Protein AF-A0ABD0N9G7-F1 (afdb_monomer_lite)

Secondary structure (DSSP, 8-state):
-PPPGGGGG---HHHHHHHHHHH-SSGGGSPPHHHHHTSHHHH--SSEEEEESS---S--SEEEEEEEES-GGGSSS---TT-EEEEEEETTT--HHHHHHH-

InterPro domains:
  IPR011009 Protein kinase-like domain superfamily [SSF56112] (5-44)
  IPR024678 Serine/threonine-protein kinase OSR1/WNK, CCT domain [PF12202] (63-103)
  IPR050588 With No Lysine (K) Ser/Thr Protein Kinase [PTHR13902] (1-103)

Organism: Cirrhinus mrigala (NCBI:txid683832)

Structure (mmCIF, N/CA/C/O backbone):
data_AF-A0ABD0N9G7-F1
#
_entry.id   AF-A0ABD0N9G7-F1
#
loop_
_atom_site.group_PDB
_atom_site.id
_atom_site.type_symbol
_atom_site.label_atom_id
_atom_site.label_alt_id
_atom_site.label_comp_id
_atom_site.label_asym_id
_atom_site.label_entity_id
_atom_site.label_seq_id
_atom_site.pdbx_PDB_ins_code
_atom_site.Cartn_x
_atom_site.Cartn_y
_atom_site.Cartn_z
_atom_site.occupancy
_atom_site.B_iso_or_equiv
_atom_site.auth_seq_id
_atom_site.auth_comp_id
_atom_site.auth_asym_id
_atom_site.auth_atom_id
_atom_site.pdbx_PDB_model_num
ATOM 1 N N . GLY A 1 1 ? 16.671 -5.543 -20.750 1.00 73.31 1 GLY A N 1
ATOM 2 C CA . GLY A 1 1 ? 16.824 -6.682 -19.824 1.00 73.31 1 GLY A CA 1
ATOM 3 C C . GLY A 1 1 ? 15.489 -7.375 -19.689 1.00 73.31 1 GLY A C 1
ATOM 4 O O . GLY A 1 1 ? 14.470 -6.710 -19.837 1.00 73.31 1 GLY A O 1
ATOM 5 N N . ILE A 1 2 ? 15.488 -8.688 -19.481 1.00 86.75 2 ILE A N 1
ATOM 6 C CA . ILE A 1 2 ? 14.256 -9.457 -19.265 1.00 86.75 2 ILE A CA 1
ATOM 7 C C . ILE A 1 2 ? 13.862 -9.315 -17.793 1.00 86.75 2 ILE A C 1
ATOM 9 O O . ILE A 1 2 ? 14.731 -9.357 -16.921 1.00 8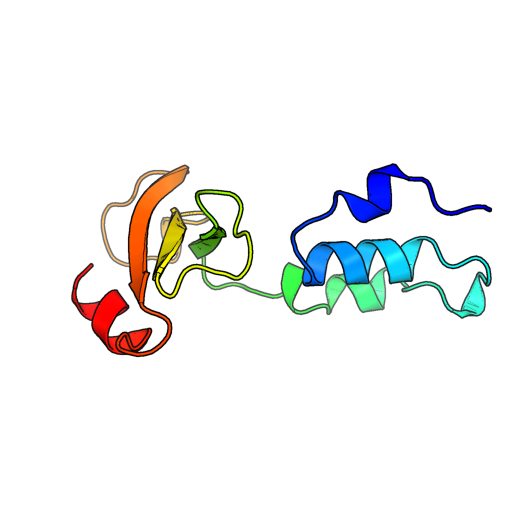6.75 2 ILE A O 1
ATOM 13 N N . LYS A 1 3 ? 12.571 -9.109 -17.531 1.00 92.12 3 LYS A N 1
ATOM 14 C CA . LYS A 1 3 ? 12.026 -9.023 -16.176 1.00 92.12 3 LYS A CA 1
ATOM 15 C C . LYS A 1 3 ? 12.187 -10.378 -15.468 1.00 92.12 3 LYS A C 1
ATOM 17 O O . LYS A 1 3 ? 11.861 -11.400 -16.073 1.00 92.12 3 LYS A O 1
ATOM 22 N N . PRO A 1 4 ? 12.715 -10.426 -14.235 1.00 94.38 4 PRO A N 1
ATOM 23 C CA . PRO A 1 4 ? 12.887 -11.688 -13.527 1.00 94.38 4 PRO A CA 1
ATOM 24 C C . PRO A 1 4 ? 11.533 -12.258 -13.085 1.00 94.38 4 PRO A C 1
ATOM 26 O O . PRO A 1 4 ? 10.655 -11.507 -12.675 1.00 94.38 4 PRO A O 1
ATOM 29 N N . ALA A 1 5 ? 11.398 -13.587 -13.069 1.00 94.81 5 ALA A N 1
ATOM 30 C CA . ALA A 1 5 ? 10.180 -14.272 -12.612 1.00 94.81 5 ALA A CA 1
ATOM 31 C C . ALA A 1 5 ? 9.826 -13.990 -11.136 1.00 94.81 5 ALA A C 1
ATOM 33 O O . ALA A 1 5 ? 8.699 -14.202 -10.704 1.00 94.81 5 ALA A O 1
ATOM 34 N N . SER A 1 6 ? 10.780 -13.503 -10.335 1.00 94.75 6 SER A N 1
ATOM 35 C CA . SER A 1 6 ? 10.519 -13.057 -8.963 1.00 94.75 6 SER A CA 1
ATOM 36 C C . SER A 1 6 ? 9.649 -11.802 -8.892 1.00 94.75 6 SER A C 1
ATOM 38 O O . SER A 1 6 ? 9.049 -11.566 -7.852 1.00 94.75 6 SER A O 1
ATOM 40 N N . PHE A 1 7 ? 9.559 -11.012 -9.967 1.00 95.38 7 PHE A N 1
ATOM 41 C CA . PHE A 1 7 ? 8.681 -9.843 -10.018 1.00 95.38 7 PHE A CA 1
ATOM 42 C C . PHE A 1 7 ? 7.207 -10.224 -9.851 1.00 95.38 7 PHE A C 1
ATOM 44 O O . PHE A 1 7 ? 6.447 -9.512 -9.200 1.00 95.38 7 PHE A O 1
ATOM 51 N N . ASP A 1 8 ? 6.801 -11.373 -10.392 1.00 93.50 8 ASP A N 1
ATOM 52 C CA . ASP A 1 8 ? 5.409 -11.814 -10.309 1.00 93.50 8 ASP A CA 1
ATOM 53 C C . ASP A 1 8 ? 4.995 -12.167 -8.876 1.00 93.50 8 ASP A C 1
ATOM 55 O O . ASP A 1 8 ? 3.810 -12.122 -8.569 1.00 93.50 8 ASP A O 1
ATOM 59 N N . LYS A 1 9 ? 5.972 -12.421 -7.994 1.00 93.19 9 LYS A N 1
ATOM 60 C CA . LYS A 1 9 ? 5.782 -12.720 -6.567 1.00 93.19 9 LYS A CA 1
ATOM 61 C C . LYS A 1 9 ? 5.663 -11.476 -5.680 1.00 93.19 9 LYS A C 1
ATOM 63 O O . LYS A 1 9 ? 5.594 -11.610 -4.463 1.00 93.19 9 LYS A O 1
ATOM 68 N N . VAL A 1 10 ? 5.722 -10.275 -6.254 1.00 92.62 10 VAL A N 1
ATOM 69 C CA . VAL A 1 10 ? 5.438 -9.042 -5.512 1.00 92.62 10 VAL A CA 1
ATOM 70 C C . VAL A 1 10 ? 3.921 -8.925 -5.388 1.00 92.62 10 VAL A C 1
ATOM 72 O O . VAL A 1 10 ? 3.236 -8.790 -6.409 1.00 92.62 10 VAL A O 1
ATOM 75 N N . ASN A 1 11 ? 3.433 -9.036 -4.151 1.00 88.06 11 ASN A N 1
ATOM 76 C CA . ASN A 1 11 ? 2.005 -9.040 -3.822 1.00 88.06 11 ASN A CA 1
ATOM 77 C C . ASN A 1 11 ? 1.439 -7.624 -3.722 1.00 88.06 11 ASN A C 1
ATOM 79 O O . ASN A 1 11 ? 0.362 -7.367 -4.245 1.00 88.06 11 ASN A O 1
ATOM 83 N N . ASP A 1 12 ? 2.185 -6.713 -3.094 1.00 89.06 12 ASP A N 1
ATOM 84 C CA . ASP A 1 12 ? 1.785 -5.318 -2.947 1.00 89.06 12 ASP A CA 1
ATOM 85 C C . ASP A 1 12 ? 1.755 -4.622 -4.326 1.00 89.06 12 ASP A C 1
ATOM 87 O O . ASP A 1 12 ? 2.802 -4.537 -4.990 1.00 89.06 12 ASP A O 1
ATOM 91 N N . PRO A 1 13 ? 0.580 -4.156 -4.794 1.00 91.44 13 PRO A N 1
ATOM 92 C CA . PRO A 1 13 ? 0.445 -3.531 -6.105 1.00 91.44 13 PRO A CA 1
ATOM 93 C C . PRO A 1 13 ? 1.264 -2.245 -6.254 1.00 91.44 13 PRO A C 1
ATOM 95 O O . PRO A 1 13 ? 1.827 -2.015 -7.325 1.00 91.44 13 PRO A O 1
ATOM 98 N N . GLU A 1 14 ? 1.368 -1.439 -5.196 1.00 91.44 14 GLU A N 1
ATOM 99 C CA . GLU A 1 14 ? 2.082 -0.162 -5.208 1.00 91.44 14 GLU A CA 1
ATOM 100 C C . GLU A 1 14 ? 3.597 -0.399 -5.295 1.00 91.44 14 GLU A C 1
ATOM 102 O O . GLU A 1 14 ? 4.285 0.158 -6.156 1.00 91.44 14 GLU A O 1
ATOM 107 N N . VAL A 1 15 ? 4.124 -1.334 -4.497 1.00 93.25 15 VAL A N 1
ATOM 108 C CA . VAL A 1 15 ? 5.534 -1.752 -4.582 1.00 93.25 15 VAL A CA 1
ATOM 109 C C . VAL A 1 15 ? 5.841 -2.348 -5.958 1.00 93.25 15 VAL A C 1
ATOM 111 O O . VAL A 1 15 ? 6.899 -2.080 -6.540 1.00 93.25 15 VAL A O 1
ATOM 114 N N . LYS A 1 16 ? 4.923 -3.147 -6.514 1.00 95.50 16 LYS A N 1
ATOM 115 C CA . LYS A 1 16 ? 5.073 -3.748 -7.846 1.00 95.50 16 LYS A CA 1
ATOM 116 C C . LYS A 1 16 ? 5.133 -2.686 -8.942 1.00 95.50 16 LYS A C 1
ATOM 118 O O . LYS A 1 16 ? 5.971 -2.799 -9.842 1.00 95.50 16 LYS A O 1
ATOM 123 N N . GLU A 1 17 ? 4.307 -1.647 -8.852 1.00 95.25 17 GLU A N 1
ATOM 124 C CA . GLU A 1 17 ? 4.328 -0.499 -9.761 1.00 95.25 17 GLU A CA 1
ATOM 125 C C . GLU A 1 17 ? 5.653 0.270 -9.678 1.00 95.25 17 GLU A C 1
ATOM 127 O O . GLU A 1 17 ? 6.278 0.538 -10.711 1.00 95.25 17 GLU A O 1
ATOM 132 N N . ILE A 1 18 ? 6.133 0.560 -8.466 1.00 96.25 18 ILE A N 1
ATOM 133 C CA . ILE A 1 18 ? 7.408 1.256 -8.250 1.00 96.25 18 ILE A CA 1
ATOM 134 C C . ILE A 1 18 ? 8.569 0.463 -8.864 1.00 96.25 18 ILE A C 1
ATOM 136 O O . ILE A 1 18 ? 9.388 1.023 -9.606 1.00 96.25 18 ILE A O 1
ATOM 140 N N . ILE A 1 19 ? 8.637 -0.848 -8.600 1.00 96.19 19 ILE A N 1
ATOM 141 C CA . ILE A 1 19 ? 9.665 -1.725 -9.177 1.00 96.19 19 ILE A CA 1
ATOM 142 C C . ILE A 1 19 ? 9.572 -1.697 -10.704 1.00 96.19 19 ILE A C 1
ATOM 144 O O . ILE A 1 19 ? 10.598 -1.508 -11.361 1.00 96.19 19 ILE A O 1
ATOM 148 N N . GLU A 1 20 ? 8.368 -1.829 -11.271 1.00 95.25 20 GLU A N 1
ATOM 149 C CA . GLU A 1 20 ? 8.150 -1.794 -12.720 1.00 95.25 20 GLU A CA 1
ATOM 150 C C . GLU A 1 20 ? 8.659 -0.497 -13.343 1.00 95.25 20 GLU A C 1
ATOM 152 O O . GLU A 1 20 ? 9.402 -0.524 -14.329 1.00 95.25 20 GLU A O 1
ATOM 157 N N . GLY A 1 21 ? 8.299 0.637 -12.742 1.00 95.06 21 GLY A N 1
ATOM 158 C CA . GLY A 1 21 ? 8.742 1.959 -13.161 1.00 95.06 21 GLY A CA 1
ATOM 159 C C . GLY A 1 21 ? 10.262 2.111 -13.116 1.00 95.06 21 GLY A C 1
ATOM 160 O O . GLY A 1 21 ? 10.840 2.743 -13.999 1.00 95.06 21 GLY A O 1
ATOM 161 N N . CYS A 1 22 ? 10.943 1.488 -12.154 1.00 95.56 22 CYS A N 1
ATOM 162 C CA . CYS A 1 22 ? 12.402 1.542 -12.041 1.00 95.56 22 CYS A CA 1
ATOM 163 C C . CYS A 1 22 ? 13.129 0.652 -13.063 1.00 95.56 22 CYS A C 1
ATOM 165 O O . CYS A 1 22 ? 14.195 1.026 -13.565 1.00 95.56 22 CYS A O 1
ATOM 167 N N . ILE A 1 23 ? 12.582 -0.527 -13.382 1.00 94.50 23 ILE A N 1
ATOM 168 C CA . ILE A 1 23 ? 13.271 -1.543 -14.200 1.00 94.50 23 ILE A CA 1
ATOM 169 C C . ILE A 1 23 ? 12.943 -1.483 -15.699 1.00 94.50 23 ILE A C 1
ATOM 171 O O . ILE A 1 23 ? 13.414 -2.343 -16.454 1.00 94.50 23 ILE A O 1
ATOM 175 N N . ARG A 1 24 ? 12.177 -0.481 -16.162 1.00 94.38 24 ARG A N 1
ATOM 176 C CA . ARG A 1 24 ? 11.803 -0.340 -17.582 1.00 94.38 24 ARG A CA 1
ATOM 177 C C . ARG A 1 24 ? 13.011 -0.431 -18.515 1.00 94.38 24 ARG A C 1
ATOM 179 O O . ARG A 1 24 ? 14.099 0.096 -18.248 1.00 94.38 24 ARG A O 1
ATOM 186 N N . GLN A 1 25 ? 12.825 -1.108 -19.650 1.00 92.31 25 GLN A N 1
ATOM 187 C CA . GLN A 1 25 ? 13.905 -1.307 -20.621 1.00 92.31 25 GLN A CA 1
ATOM 188 C C . GLN A 1 25 ? 14.389 0.023 -21.200 1.00 92.31 25 GLN A C 1
ATOM 190 O O . GLN A 1 25 ? 15.599 0.260 -21.248 1.00 92.31 25 GLN A O 1
ATOM 195 N N . ASN A 1 26 ? 13.453 0.896 -21.579 1.00 93.25 26 ASN A N 1
ATOM 196 C CA . ASN A 1 26 ? 13.755 2.240 -22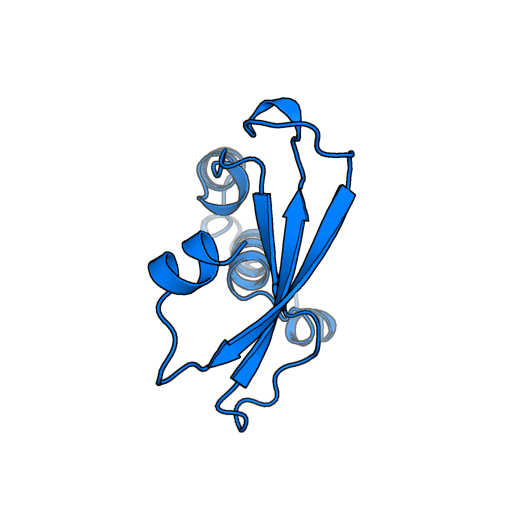.035 1.00 93.25 26 ASN A CA 1
ATOM 197 C C . ASN A 1 26 ? 14.149 3.125 -20.846 1.00 93.25 26 ASN A C 1
ATOM 199 O O . ASN A 1 26 ? 13.361 3.350 -19.931 1.00 93.25 26 ASN A O 1
ATOM 203 N N . ARG A 1 27 ? 15.375 3.658 -20.868 1.00 92.50 27 ARG A N 1
ATOM 204 C CA . ARG A 1 27 ? 15.897 4.527 -19.804 1.00 92.50 27 ARG A CA 1
ATOM 205 C C . ARG A 1 27 ? 15.066 5.799 -19.623 1.00 92.50 27 ARG A C 1
ATOM 207 O O . ARG A 1 27 ? 14.978 6.278 -18.501 1.00 92.50 27 ARG A O 1
ATOM 214 N N . LEU A 1 28 ? 14.499 6.339 -20.702 1.00 94.69 28 LEU A N 1
ATOM 215 C CA . LEU A 1 28 ? 13.717 7.580 -20.664 1.00 94.69 28 LEU A CA 1
ATOM 216 C C . LEU A 1 28 ? 12.350 7.402 -19.996 1.00 94.69 28 LEU A C 1
ATOM 218 O O . LEU A 1 28 ? 11.752 8.381 -19.575 1.00 94.69 28 LEU A O 1
ATOM 222 N N . GLU A 1 29 ? 11.870 6.165 -19.893 1.00 94.25 29 GLU A N 1
ATOM 223 C CA . GLU A 1 29 ? 10.591 5.841 -19.258 1.00 94.25 29 GLU A CA 1
ATOM 224 C C . GLU A 1 29 ? 10.746 5.467 -17.783 1.00 94.25 29 GLU A C 1
ATOM 226 O O . GLU A 1 29 ? 9.736 5.248 -17.113 1.00 94.25 29 GLU A O 1
ATOM 231 N N . ARG A 1 30 ? 11.984 5.342 -17.282 1.00 96.00 30 ARG A N 1
ATOM 232 C CA . ARG A 1 30 ? 12.233 4.972 -15.887 1.00 96.00 30 ARG A CA 1
ATOM 233 C C . ARG A 1 30 ? 11.857 6.111 -14.954 1.00 96.00 30 ARG A C 1
ATOM 235 O O . ARG A 1 30 ? 12.153 7.267 -15.253 1.00 96.00 30 ARG A O 1
ATOM 242 N N . LEU A 1 31 ? 11.293 5.761 -13.802 1.00 95.75 31 LEU A N 1
ATOM 243 C CA . LEU A 1 31 ? 11.043 6.721 -12.730 1.00 95.75 31 LEU A CA 1
ATOM 244 C C . LEU A 1 31 ? 12.349 7.404 -12.318 1.00 95.75 31 LEU A C 1
ATOM 246 O O . LEU A 1 31 ? 13.378 6.749 -12.113 1.00 95.75 31 LEU A O 1
ATOM 250 N N . SER A 1 32 ? 12.314 8.732 -12.211 1.00 96.56 32 SER A N 1
ATOM 251 C CA . SER A 1 32 ? 13.433 9.468 -11.639 1.00 96.56 32 SER A CA 1
ATOM 252 C C . SER A 1 32 ? 13.406 9.364 -10.114 1.00 96.56 32 SER A C 1
ATOM 254 O O . SER A 1 32 ? 12.363 9.137 -9.506 1.00 96.56 32 SER A O 1
ATOM 256 N N . VAL A 1 33 ? 14.552 9.600 -9.469 1.00 95.19 33 VAL A N 1
ATOM 257 C CA . VAL A 1 33 ? 14.621 9.669 -7.997 1.00 95.19 33 VAL A CA 1
ATOM 258 C C . VAL A 1 33 ? 13.667 10.732 -7.450 1.00 95.19 33 VAL A C 1
ATOM 260 O O . VAL A 1 33 ? 13.068 10.539 -6.400 1.00 95.19 33 VAL A O 1
ATOM 263 N N . LYS A 1 34 ? 13.493 11.842 -8.175 1.00 94.81 34 LYS A N 1
ATOM 264 C CA . LYS A 1 34 ? 12.551 12.888 -7.784 1.00 94.81 34 LYS A CA 1
ATOM 265 C C . LYS A 1 34 ? 11.113 12.374 -7.817 1.00 94.81 34 LYS A C 1
ATOM 267 O O . LYS A 1 34 ? 10.370 12.666 -6.891 1.00 94.81 34 LYS A O 1
ATOM 272 N N . ASP A 1 35 ? 10.728 11.630 -8.849 1.00 93.94 35 ASP A N 1
ATOM 273 C CA . ASP A 1 35 ? 9.366 11.092 -8.954 1.00 93.94 35 ASP A CA 1
ATOM 274 C C . ASP A 1 35 ? 9.105 10.062 -7.851 1.00 93.94 35 ASP A C 1
ATOM 276 O O . ASP A 1 35 ? 8.062 10.114 -7.212 1.00 93.94 35 ASP A O 1
ATOM 280 N N . LEU A 1 36 ? 10.094 9.208 -7.550 1.00 94.25 36 LEU A N 1
ATOM 281 C CA . LEU A 1 36 ? 10.023 8.255 -6.438 1.00 94.25 36 LEU A CA 1
ATOM 282 C C . LEU A 1 36 ? 9.814 8.957 -5.095 1.00 94.25 36 LEU A C 1
ATOM 284 O O . LEU A 1 36 ? 8.906 8.601 -4.362 1.00 94.25 36 LEU A O 1
ATOM 288 N N . LEU A 1 37 ? 10.597 9.992 -4.783 1.00 91.44 37 LEU A N 1
ATOM 289 C CA . LEU A 1 37 ? 10.464 10.718 -3.513 1.00 91.44 37 LEU A CA 1
ATOM 290 C C . LEU A 1 37 ? 9.126 11.460 -3.355 1.00 91.44 37 LEU A C 1
ATOM 292 O O . LEU A 1 37 ? 8.787 11.841 -2.242 1.00 91.44 37 LEU A O 1
ATOM 296 N N . ASN A 1 38 ? 8.393 11.696 -4.447 1.00 91.25 38 ASN A N 1
ATOM 297 C CA . ASN A 1 38 ? 7.061 12.306 -4.413 1.00 91.25 38 ASN A CA 1
ATOM 298 C C . ASN A 1 38 ? 5.927 11.271 -4.536 1.00 91.25 38 ASN A C 1
ATOM 300 O O . ASN A 1 38 ? 4.764 11.661 -4.611 1.00 91.25 38 ASN A O 1
ATOM 304 N N . HIS A 1 39 ? 6.244 9.976 -4.602 1.00 92.00 39 HIS A N 1
ATOM 305 C CA . HIS A 1 39 ? 5.245 8.912 -4.659 1.00 92.00 39 HIS A CA 1
ATOM 306 C C . HIS A 1 39 ? 4.523 8.782 -3.314 1.00 92.00 39 HIS A C 1
ATOM 308 O O . HIS A 1 39 ? 5.164 8.906 -2.270 1.00 92.00 39 HIS A O 1
ATOM 314 N N . ALA A 1 40 ? 3.219 8.484 -3.336 1.00 87.69 40 ALA A N 1
ATOM 315 C CA . ALA A 1 40 ? 2.395 8.355 -2.130 1.00 87.69 40 ALA A CA 1
ATOM 316 C C . ALA A 1 40 ? 2.997 7.359 -1.124 1.00 87.69 40 ALA A C 1
ATOM 318 O O . ALA A 1 40 ? 3.234 7.752 0.012 1.00 87.69 40 ALA A O 1
ATOM 319 N N . PHE A 1 41 ? 3.399 6.169 -1.590 1.00 88.69 41 PHE A N 1
ATOM 320 C CA . PHE A 1 41 ? 4.192 5.188 -0.835 1.00 88.69 41 PHE A CA 1
ATOM 321 C C . PHE A 1 41 ? 5.285 5.766 0.083 1.00 88.69 41 PHE A C 1
ATOM 323 O O . PHE A 1 41 ? 5.471 5.299 1.200 1.00 88.69 41 PHE A O 1
ATOM 330 N N . PHE A 1 42 ? 6.054 6.757 -0.387 1.00 86.88 42 PHE A N 1
ATOM 331 C CA . PHE A 1 42 ? 7.163 7.341 0.382 1.00 86.88 42 PHE A CA 1
ATOM 332 C C . PHE A 1 42 ? 6.793 8.657 1.076 1.00 86.88 42 PHE A C 1
ATOM 334 O O . PHE A 1 42 ? 7.565 9.146 1.900 1.00 86.88 42 PHE A O 1
ATOM 341 N N . ALA A 1 43 ? 5.666 9.260 0.700 1.00 82.62 43 ALA A N 1
ATOM 342 C CA . ALA A 1 43 ? 5.188 10.530 1.232 1.00 82.62 43 ALA A CA 1
ATOM 343 C C . ALA A 1 43 ? 4.161 10.353 2.360 1.00 82.62 43 ALA A C 1
ATOM 345 O O . ALA A 1 43 ? 3.832 11.334 3.029 1.00 82.62 43 ALA A O 1
ATOM 346 N N . GLU A 1 44 ? 3.633 9.142 2.554 1.00 81.44 44 GLU A N 1
ATOM 347 C CA . GLU A 1 44 ? 2.665 8.854 3.606 1.00 81.44 44 GLU A CA 1
ATOM 348 C C . GLU A 1 44 ? 3.297 9.022 4.998 1.00 81.44 44 GLU A C 1
ATOM 350 O O . GLU A 1 44 ? 4.299 8.400 5.335 1.00 81.44 44 GLU A O 1
ATOM 355 N N . ASP A 1 45 ? 2.710 9.913 5.802 1.00 83.44 45 ASP A N 1
ATOM 356 C CA . ASP A 1 45 ? 3.260 10.371 7.087 1.00 83.44 45 ASP A CA 1
ATOM 357 C C . ASP A 1 45 ? 2.337 10.014 8.269 1.00 83.44 45 ASP A C 1
ATOM 359 O O . ASP A 1 45 ? 2.361 10.667 9.311 1.00 83.44 45 ASP A O 1
ATOM 363 N N . THR A 1 46 ? 1.496 8.989 8.120 1.00 88.75 46 THR A N 1
ATOM 364 C CA . THR A 1 46 ? 0.442 8.602 9.082 1.00 88.75 46 THR A CA 1
ATOM 365 C C . THR A 1 46 ? 0.995 8.001 10.379 1.00 88.75 46 THR A C 1
ATOM 367 O O . THR A 1 46 ? 0.357 8.101 11.427 1.00 88.75 46 THR A O 1
ATOM 370 N N . GLY A 1 47 ? 2.192 7.403 10.336 1.00 89.31 47 GLY A N 1
ATOM 371 C CA . GLY A 1 47 ? 2.825 6.712 11.467 1.00 89.31 47 GLY A CA 1
ATOM 372 C C . GLY A 1 47 ? 2.261 5.315 11.756 1.00 89.31 47 GLY A C 1
ATOM 373 O O . GLY A 1 47 ? 2.695 4.672 12.717 1.00 89.31 47 GLY A O 1
ATOM 374 N N . VAL A 1 48 ? 1.320 4.850 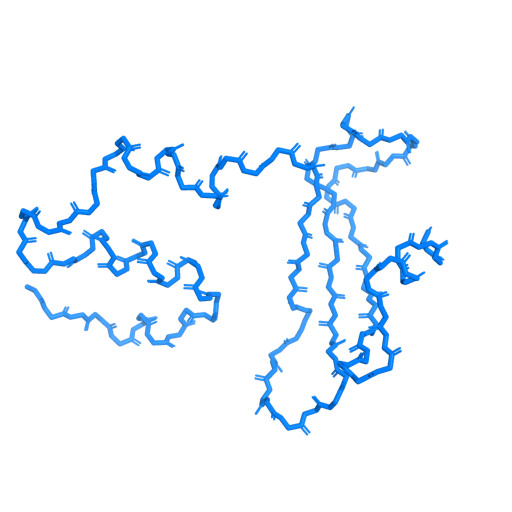10.930 1.00 91.25 48 VAL A N 1
ATOM 375 C CA . VAL A 1 48 ? 0.752 3.500 10.945 1.00 91.25 48 VAL A CA 1
ATOM 376 C C . VAL A 1 48 ? 0.680 2.949 9.531 1.00 91.25 48 VAL A C 1
ATOM 378 O O . VAL A 1 48 ? 0.450 3.698 8.589 1.00 91.25 48 VAL A O 1
ATOM 381 N N . ARG A 1 49 ? 0.811 1.633 9.395 1.00 90.94 49 ARG A N 1
ATOM 382 C CA . ARG A 1 49 ? 0.714 0.937 8.110 1.00 90.94 49 ARG A CA 1
ATOM 383 C C . ARG A 1 49 ? -0.206 -0.264 8.235 1.00 90.94 49 ARG A C 1
ATOM 385 O O . ARG A 1 49 ? -0.055 -1.036 9.177 1.00 90.94 49 ARG A O 1
ATOM 392 N N . VAL A 1 50 ? -1.128 -0.445 7.295 1.00 92.69 50 VAL A N 1
ATOM 393 C CA . VAL A 1 50 ? -2.008 -1.623 7.243 1.00 92.69 50 VAL A CA 1
ATOM 394 C C . VAL A 1 50 ? -1.560 -2.536 6.109 1.00 92.69 50 VAL A C 1
ATOM 396 O O . VAL A 1 50 ? -1.325 -2.080 4.996 1.00 92.69 50 VAL A O 1
ATOM 399 N N . GLU A 1 51 ? -1.437 -3.829 6.392 1.00 92.56 51 GLU A N 1
ATOM 400 C CA . GLU A 1 51 ? -1.045 -4.860 5.429 1.00 92.56 51 GLU A CA 1
ATOM 401 C C . GLU A 1 51 ? -1.954 -6.086 5.556 1.00 92.56 51 GLU A C 1
ATOM 403 O O . GLU A 1 51 ? -2.616 -6.283 6.574 1.00 92.56 51 GLU A O 1
ATOM 408 N N . LEU A 1 52 ? -1.940 -6.962 4.551 1.00 93.31 52 LEU A N 1
ATOM 409 C CA . LEU A 1 52 ? -2.527 -8.295 4.672 1.00 93.31 52 LEU A CA 1
ATOM 410 C C . LEU A 1 52 ? -1.703 -9.146 5.655 1.00 93.31 52 LEU A C 1
ATOM 412 O O . LEU A 1 52 ? -0.485 -9.273 5.518 1.00 93.31 52 LEU A O 1
ATOM 416 N N . ALA A 1 53 ? -2.368 -9.752 6.637 1.00 94.12 53 ALA A N 1
ATOM 417 C CA . ALA A 1 53 ? -1.749 -10.671 7.592 1.00 94.12 53 ALA A CA 1
ATOM 418 C C . ALA A 1 53 ? -1.514 -12.071 6.989 1.00 94.12 53 ALA A C 1
AT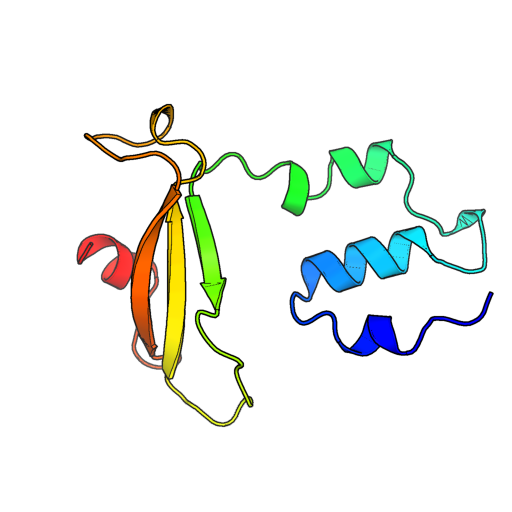OM 420 O O . ALA A 1 53 ? -0.621 -12.796 7.432 1.00 94.12 53 ALA A O 1
ATOM 421 N N . GLU A 1 54 ? -2.289 -12.438 5.965 1.00 91.25 54 GLU A N 1
ATOM 422 C CA . GLU A 1 54 ? -2.169 -13.688 5.213 1.00 91.25 54 GLU A CA 1
ATOM 423 C C . GLU A 1 54 ? -2.356 -13.461 3.705 1.00 91.25 54 GLU A C 1
ATOM 425 O O . GLU A 1 54 ? -2.819 -12.409 3.274 1.00 91.25 54 GLU A O 1
ATOM 430 N N . GLU A 1 55 ? -1.989 -14.447 2.884 1.00 87.88 55 GLU A N 1
ATOM 431 C CA . GLU A 1 55 ? -2.203 -14.372 1.436 1.00 87.88 55 GLU A CA 1
ATOM 432 C C . GLU A 1 55 ? -3.704 -14.411 1.108 1.00 87.88 55 GLU A C 1
ATOM 434 O O . GLU A 1 55 ? -4.407 -15.357 1.479 1.00 87.88 55 GLU A O 1
ATOM 439 N N . ASP A 1 56 ? -4.187 -13.395 0.391 1.00 87.25 56 ASP A N 1
ATOM 440 C CA . ASP A 1 56 ? -5.542 -13.396 -0.148 1.00 87.25 56 ASP A CA 1
ATOM 441 C C . ASP A 1 56 ? -5.591 -14.131 -1.495 1.00 87.25 56 ASP A C 1
ATOM 443 O O . ASP A 1 56 ? -4.790 -13.900 -2.401 1.00 87.25 56 ASP A O 1
ATOM 447 N N . THR A 1 57 ? -6.568 -15.027 -1.619 1.00 85.56 57 THR A N 1
ATOM 448 C CA . THR A 1 57 ? -6.815 -15.824 -2.831 1.00 85.56 57 THR A CA 1
ATOM 449 C C . THR A 1 57 ? -7.955 -15.255 -3.681 1.00 85.56 57 THR A C 1
ATOM 451 O O . THR A 1 57 ? -8.283 -15.833 -4.718 1.00 85.56 57 THR A O 1
ATOM 454 N N . GLY A 1 58 ? -8.561 -14.135 -3.261 1.00 82.75 58 GLY A N 1
ATOM 455 C CA . GLY A 1 58 ? -9.621 -13.419 -3.976 1.00 82.75 58 GLY A CA 1
ATOM 456 C C . GLY A 1 58 ? -10.997 -14.088 -3.920 1.00 82.75 58 GLY A C 1
ATOM 457 O O . GLY A 1 58 ? -11.900 -13.690 -4.650 1.00 82.75 58 GLY A O 1
ATOM 458 N N . GLY A 1 59 ? -11.151 -15.135 -3.103 1.00 84.12 59 GLY A N 1
ATOM 459 C CA . GLY A 1 59 ? -12.409 -15.868 -2.915 1.00 84.12 59 GLY A CA 1
ATOM 460 C C . GLY A 1 59 ? -12.994 -15.761 -1.507 1.00 84.12 59 GLY A C 1
ATOM 461 O O . GLY A 1 59 ? -13.925 -16.500 -1.195 1.00 84.12 59 GLY A O 1
ATOM 462 N N . LYS A 1 60 ? -12.410 -14.922 -0.644 1.00 86.31 60 LYS A N 1
ATOM 463 C CA . LYS A 1 60 ? -12.883 -14.678 0.720 1.00 86.31 60 LYS A CA 1
ATOM 464 C C . LYS A 1 60 ? -13.511 -13.291 0.788 1.00 86.31 60 LYS A C 1
ATOM 466 O O . LYS A 1 60 ? -12.894 -12.328 0.346 1.00 86.31 60 LYS A O 1
ATOM 471 N N . ASP A 1 61 ? -14.673 -13.203 1.422 1.00 92.38 61 ASP A N 1
ATOM 472 C CA . ASP A 1 61 ? -15.339 -11.921 1.686 1.00 92.38 61 ASP A CA 1
ATOM 473 C C . ASP A 1 61 ? -14.730 -11.202 2.903 1.00 92.38 61 ASP A C 1
ATOM 475 O O . ASP A 1 61 ? -14.965 -10.018 3.110 1.00 92.38 61 ASP A O 1
ATOM 479 N N . CYS A 1 62 ? -13.892 -11.893 3.687 1.00 94.25 62 CYS A N 1
ATOM 480 C CA . CYS A 1 62 ? -13.174 -11.320 4.823 1.00 94.25 62 CYS A CA 1
ATOM 481 C C . CYS A 1 62 ? -11.657 -11.396 4.613 1.00 94.25 62 CYS A C 1
ATOM 483 O O . CYS A 1 62 ? -11.108 -12.470 4.343 1.00 94.25 62 CYS A O 1
ATOM 485 N N . LEU A 1 63 ? -10.975 -10.272 4.822 1.00 95.06 63 LEU A N 1
ATOM 486 C CA . LEU A 1 63 ? -9.520 -10.164 4.827 1.00 95.06 63 LEU A CA 1
ATOM 487 C C . LEU A 1 63 ? -8.983 -10.253 6.256 1.00 95.06 63 LEU A C 1
ATOM 489 O O . LEU A 1 63 ? -9.539 -9.646 7.167 1.00 95.06 63 LEU A O 1
ATOM 493 N N . ALA A 1 64 ? -7.868 -10.957 6.455 1.00 95.19 64 ALA A N 1
ATOM 494 C CA . ALA A 1 64 ? -7.080 -10.804 7.675 1.00 95.19 64 ALA A CA 1
ATOM 495 C C . ALA A 1 64 ? -6.075 -9.668 7.460 1.00 95.19 64 ALA A C 1
ATOM 497 O O . ALA A 1 64 ? -5.177 -9.775 6.621 1.00 95.19 64 ALA A O 1
ATOM 498 N N . LEU A 1 65 ? -6.234 -8.580 8.206 1.00 96.00 65 LEU A N 1
ATOM 499 C CA . LEU A 1 65 ? -5.388 -7.396 8.145 1.00 96.00 65 LEU A CA 1
ATOM 500 C C . LEU A 1 65 ? -4.511 -7.300 9.390 1.00 96.00 65 LEU A C 1
ATOM 502 O O . LEU A 1 65 ? -4.869 -7.768 10.471 1.00 96.00 65 LEU A O 1
ATOM 506 N N . ARG A 1 66 ? -3.349 -6.670 9.235 1.00 96.12 66 ARG A N 1
ATOM 507 C CA . ARG A 1 66 ? -2.442 -6.308 10.319 1.00 96.12 66 ARG A CA 1
ATOM 508 C C . ARG A 1 66 ? -2.118 -4.825 10.223 1.00 96.12 66 ARG A C 1
ATOM 510 O O . ARG A 1 66 ? -1.596 -4.381 9.204 1.00 96.12 66 ARG A O 1
ATOM 517 N N . ILE A 1 67 ? -2.376 -4.078 11.291 1.00 94.44 67 ILE A N 1
ATOM 518 C CA . ILE A 1 67 ? -1.903 -2.699 11.438 1.00 94.44 67 ILE A CA 1
ATOM 519 C C . ILE A 1 67 ? -0.603 -2.687 12.240 1.00 94.44 67 ILE A C 1
ATOM 521 O O . ILE A 1 67 ? -0.525 -3.301 13.301 1.00 94.44 67 ILE A O 1
ATOM 525 N N . TRP A 1 68 ? 0.412 -2.000 11.728 1.00 92.44 68 TRP A N 1
ATOM 526 C CA . TRP A 1 68 ? 1.703 -1.769 12.366 1.00 92.44 68 TRP A CA 1
ATOM 527 C C . TRP A 1 68 ? 1.803 -0.326 12.839 1.00 92.44 68 TRP A C 1
ATOM 529 O O . TRP A 1 68 ? 1.496 0.599 12.089 1.00 92.44 68 TRP A O 1
ATOM 539 N N . VAL A 1 69 ? 2.306 -0.130 14.054 1.00 92.06 69 VAL A N 1
ATOM 540 C CA . VAL A 1 69 ? 2.753 1.176 14.538 1.00 92.06 69 VAL A CA 1
ATOM 541 C C . VAL A 1 69 ? 4.209 1.375 14.127 1.00 92.06 69 VAL A C 1
ATOM 543 O O . VAL A 1 69 ? 5.120 0.795 14.725 1.00 92.06 69 VAL A O 1
ATOM 546 N N . GLU A 1 70 ? 4.427 2.210 13.113 1.00 89.50 70 GLU A N 1
ATOM 547 C CA . GLU A 1 70 ? 5.764 2.543 12.609 1.00 89.50 70 GLU A CA 1
ATOM 548 C C . GLU A 1 70 ? 6.388 3.710 13.380 1.00 89.50 70 GLU A C 1
ATOM 550 O O . GLU A 1 70 ? 7.582 3.700 13.680 1.00 89.50 70 GLU A O 1
ATOM 555 N N . GLU A 1 71 ? 5.578 4.702 13.763 1.00 89.44 71 GLU A N 1
ATOM 556 C CA . GLU A 1 71 ? 6.045 5.882 14.492 1.00 89.44 71 GLU A CA 1
ATOM 557 C C . GLU A 1 71 ? 5.144 6.195 15.697 1.00 89.44 71 GLU A C 1
ATOM 559 O O . GLU A 1 71 ? 4.285 7.082 15.628 1.00 89.44 71 GLU A O 1
ATOM 564 N N . PRO A 1 72 ? 5.382 5.558 16.863 1.00 89.00 72 PRO A N 1
ATOM 565 C CA . PRO A 1 72 ? 4.569 5.748 18.071 1.00 89.00 72 PRO A CA 1
ATOM 566 C C . PRO A 1 72 ? 4.407 7.211 18.498 1.00 89.00 72 PRO A C 1
ATOM 568 O O . PRO A 1 72 ? 3.414 7.581 19.116 1.00 89.00 72 PRO A O 1
ATOM 571 N N . LYS A 1 73 ? 5.388 8.062 18.170 1.00 89.81 73 LYS A N 1
ATOM 572 C CA . LYS A 1 73 ? 5.396 9.492 18.514 1.00 89.81 73 LYS A CA 1
ATOM 573 C C . LYS A 1 73 ? 4.340 10.308 17.767 1.00 89.81 73 LYS A C 1
ATOM 575 O O . LYS A 1 73 ? 3.994 11.388 18.242 1.00 89.81 73 LYS A O 1
ATOM 580 N N . LYS A 1 74 ? 3.861 9.829 16.615 1.00 88.56 74 LYS A N 1
ATOM 581 C CA . LYS A 1 74 ? 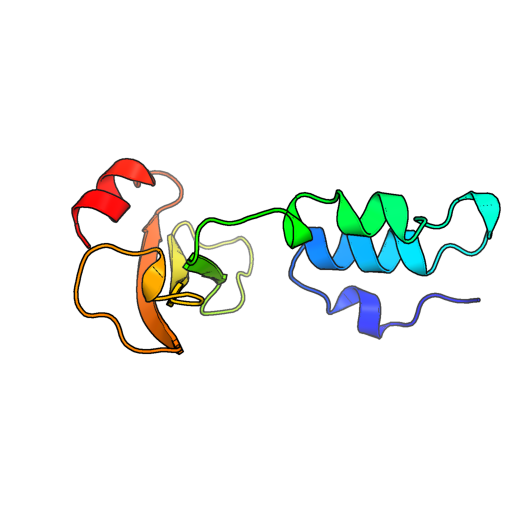2.784 10.471 15.847 1.00 88.56 74 LYS A CA 1
ATOM 582 C C . LYS A 1 74 ? 1.398 10.110 16.380 1.00 88.56 74 LYS A C 1
ATOM 584 O O . LYS A 1 74 ? 0.433 10.819 16.105 1.00 88.56 74 LYS A O 1
ATOM 589 N N . LEU A 1 75 ? 1.307 9.051 17.184 1.00 88.12 75 LEU A N 1
ATOM 590 C CA . LEU A 1 75 ? 0.062 8.557 17.754 1.00 88.12 75 LEU A CA 1
ATOM 591 C C . LEU A 1 75 ? -0.180 9.120 19.154 1.00 88.12 75 LEU A C 1
ATOM 593 O O . LEU A 1 75 ? 0.739 9.382 19.934 1.00 88.12 75 LEU A O 1
ATOM 597 N N . LYS A 1 76 ? -1.456 9.298 19.498 1.00 86.00 76 LYS A N 1
ATOM 598 C CA . LYS A 1 76 ? -1.857 9.662 20.859 1.00 86.00 76 LYS A CA 1
ATOM 599 C C . LYS A 1 76 ? -1.936 8.399 21.707 1.00 86.00 76 LYS A C 1
ATOM 601 O O . LYS A 1 76 ? -2.760 7.544 21.432 1.00 86.00 76 LYS A O 1
ATOM 606 N N . GLY A 1 77 ? -1.161 8.329 22.785 1.00 84.88 77 GLY A N 1
ATOM 607 C CA . GLY A 1 77 ? -1.220 7.209 23.726 1.00 84.88 77 GLY A CA 1
ATOM 608 C C . GLY A 1 77 ? 0.158 6.661 24.066 1.00 84.88 77 GLY A C 1
ATOM 609 O O . GLY A 1 77 ? 1.176 7.314 23.840 1.00 84.88 77 GLY A O 1
ATOM 610 N N . LYS A 1 78 ? 0.189 5.467 24.663 1.00 84.88 78 LYS A N 1
ATOM 611 C CA . LYS A 1 78 ? 1.428 4.733 24.946 1.00 84.88 78 LYS A CA 1
ATOM 612 C C . LYS A 1 78 ? 1.502 3.521 24.025 1.00 84.88 78 LYS A C 1
ATOM 614 O O . LYS A 1 78 ? 1.035 2.456 24.409 1.00 84.88 78 LYS A O 1
ATOM 619 N N . HIS A 1 79 ? 2.119 3.700 22.864 1.00 87.00 79 HIS A N 1
ATOM 620 C CA . HIS A 1 79 ? 2.391 2.617 21.919 1.00 87.00 79 HIS A CA 1
ATOM 621 C C . HIS A 1 79 ? 3.862 2.213 21.968 1.00 87.00 79 HIS A C 1
ATOM 623 O O . HIS A 1 79 ? 4.729 3.029 22.305 1.00 87.00 79 HIS A O 1
ATOM 629 N N . LYS A 1 80 ? 4.141 0.946 21.665 1.00 84.06 80 LYS A N 1
ATOM 630 C CA . LYS A 1 80 ? 5.516 0.447 21.518 1.00 84.06 80 LYS A CA 1
ATOM 631 C C . LYS A 1 80 ? 5.947 0.521 20.056 1.00 84.06 80 LYS A C 1
ATOM 633 O O . LYS A 1 80 ? 5.121 0.426 19.156 1.00 84.06 80 LYS A O 1
ATOM 638 N N . ASP A 1 81 ? 7.251 0.648 19.827 1.00 77.25 81 ASP A N 1
ATOM 639 C CA . ASP A 1 81 ? 7.810 0.496 18.482 1.00 77.25 81 ASP A CA 1
ATOM 640 C C . ASP A 1 81 ? 7.509 -0.911 17.943 1.00 77.25 81 ASP A C 1
ATOM 642 O O . ASP A 1 81 ? 7.739 -1.905 18.644 1.00 77.25 81 ASP A O 1
ATOM 646 N N . ASN A 1 82 ? 7.025 -0.987 16.699 1.00 78.00 82 ASN A N 1
ATOM 647 C CA . ASN A 1 82 ? 6.605 -2.220 16.022 1.00 78.00 82 ASN A CA 1
ATOM 648 C C . ASN A 1 82 ? 5.481 -2.986 16.741 1.00 78.00 82 ASN A C 1
ATOM 650 O O . ASN A 1 82 ? 5.388 -4.211 16.633 1.00 78.00 82 ASN A O 1
ATOM 654 N N . GLU A 1 83 ? 4.641 -2.285 17.502 1.00 90.00 83 GLU A N 1
ATOM 655 C CA . GLU A 1 83 ? 3.366 -2.837 17.947 1.00 90.00 83 GLU A CA 1
ATOM 656 C C . GLU A 1 83 ? 2.500 -3.158 16.726 1.00 90.00 83 GLU A C 1
ATOM 658 O O . GLU A 1 83 ? 2.444 -2.369 15.782 1.00 90.00 83 GLU A O 1
ATOM 663 N N . ALA A 1 84 ? 1.857 -4.325 16.733 1.00 93.38 84 ALA A N 1
ATOM 664 C CA . ALA A 1 84 ? 0.989 -4.746 15.647 1.00 93.38 84 ALA A CA 1
ATOM 665 C C . ALA A 1 84 ? -0.295 -5.372 16.178 1.00 93.38 84 ALA A C 1
ATOM 667 O O . ALA A 1 84 ? -0.267 -6.109 17.167 1.00 93.38 84 ALA A O 1
ATOM 668 N N . ILE A 1 85 ? -1.402 -5.090 15.498 1.00 93.31 85 ILE A N 1
ATOM 669 C CA . ILE A 1 85 ? -2.727 -5.624 15.817 1.00 93.31 85 ILE A CA 1
ATOM 670 C C . ILE A 1 85 ? -3.259 -6.309 14.565 1.00 93.31 85 ILE A C 1
ATOM 672 O O . ILE A 1 85 ? -3.234 -5.732 13.480 1.00 93.31 85 ILE A O 1
ATOM 676 N N . GLU A 1 86 ? -3.717 -7.547 14.718 1.00 95.56 86 GLU A N 1
ATOM 677 C CA . GLU A 1 86 ? -4.393 -8.290 13.658 1.00 95.56 86 GLU A CA 1
ATOM 678 C C . GLU A 1 86 ? -5.898 -8.258 13.870 1.00 95.56 86 GLU A C 1
ATOM 680 O O . GLU A 1 86 ? -6.373 -8.396 14.998 1.00 95.56 86 GLU A O 1
ATOM 685 N N . PHE A 1 87 ? -6.637 -8.095 12.780 1.00 95.25 87 PHE A N 1
ATOM 686 C CA . PHE A 1 87 ? -8.089 -8.020 12.783 1.00 95.25 87 PHE A CA 1
ATOM 687 C C . PHE A 1 87 ? -8.653 -8.559 1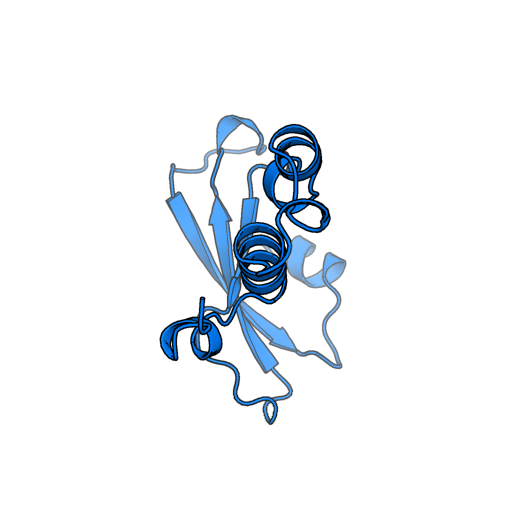1.467 1.00 95.25 87 PHE A C 1
ATOM 689 O O . PHE A 1 87 ? -7.966 -8.595 10.445 1.00 95.25 87 PHE A O 1
ATOM 696 N N . SER A 1 88 ? -9.902 -9.013 11.499 1.00 95.12 88 SER A N 1
ATOM 697 C CA . SER A 1 88 ? -10.655 -9.354 10.293 1.00 95.12 88 SER A CA 1
ATOM 698 C C . SER A 1 88 ? -11.369 -8.119 9.758 1.00 95.12 88 SER A C 1
ATOM 700 O O . SER A 1 88 ? -11.865 -7.328 10.554 1.00 95.12 88 SER A O 1
ATOM 702 N N . TYR A 1 89 ? -11.454 -7.996 8.439 1.00 96.38 89 TYR A N 1
ATOM 703 C CA . TYR A 1 89 ? -12.205 -6.949 7.757 1.00 96.38 89 TYR A CA 1
ATOM 704 C C . TYR A 1 89 ? -13.108 -7.576 6.694 1.00 96.38 89 TYR A C 1
ATOM 706 O O . TYR A 1 89 ? -12.609 -8.191 5.749 1.00 96.38 89 TYR A O 1
ATOM 714 N N . ASP A 1 90 ? -14.418 -7.454 6.855 1.00 95.62 90 ASP A N 1
ATOM 715 C CA . ASP A 1 90 ? -15.436 -7.888 5.902 1.00 95.62 90 ASP A CA 1
ATOM 716 C C . ASP A 1 90 ? -15.595 -6.850 4.781 1.00 95.62 90 ASP A C 1
ATOM 718 O O . ASP A 1 90 ? -15.970 -5.702 5.006 1.00 95.62 90 ASP A O 1
ATOM 722 N N . LEU A 1 91 ? -15.298 -7.255 3.547 1.00 94.12 91 LEU A N 1
ATOM 723 C CA . LEU A 1 91 ? -15.282 -6.375 2.379 1.00 94.12 91 LEU A CA 1
ATOM 724 C C . LEU A 1 91 ? -16.662 -5.818 2.006 1.00 94.12 91 LEU A C 1
ATOM 726 O O . LEU A 1 91 ? -16.726 -4.807 1.304 1.00 94.12 91 LEU A O 1
ATOM 730 N N . GLU A 1 92 ? -17.747 -6.470 2.425 1.00 94.50 92 GLU A N 1
ATOM 731 C CA . GLU A 1 92 ? -19.113 -6.049 2.107 1.00 94.50 92 GLU A CA 1
ATOM 732 C C . GLU A 1 92 ? -19.759 -5.258 3.245 1.00 94.50 92 GLU A C 1
ATOM 734 O O . GLU A 1 92 ? -20.551 -4.348 2.987 1.00 94.50 92 GLU A O 1
ATOM 739 N N . ASN A 1 93 ? -19.444 -5.619 4.490 1.00 95.62 93 ASN A N 1
ATOM 740 C CA . ASN A 1 93 ? -20.167 -5.145 5.664 1.00 95.62 93 ASN A CA 1
ATOM 741 C C . ASN A 1 93 ? -19.379 -4.139 6.511 1.00 95.62 93 ASN A C 1
ATOM 743 O O . ASN A 1 93 ? -20.014 -3.312 7.164 1.00 95.62 93 ASN A O 1
ATOM 747 N N . ASP A 1 94 ? -18.042 -4.167 6.487 1.00 96.81 94 ASP A N 1
ATOM 748 C CA . ASP A 1 94 ? -17.234 -3.286 7.332 1.00 96.81 94 ASP A CA 1
ATOM 749 C C . ASP A 1 94 ? -16.919 -1.946 6.645 1.00 96.81 94 ASP A C 1
ATOM 751 O O . ASP A 1 94 ? -16.588 -1.864 5.456 1.00 96.81 94 ASP A O 1
ATOM 755 N N . SER A 1 95 ? -16.956 -0.873 7.440 1.00 96.31 95 SER A N 1
ATOM 756 C CA . SER A 1 95 ? -16.403 0.446 7.109 1.00 96.31 95 SER A CA 1
ATOM 757 C C . SER A 1 95 ? -15.097 0.664 7.871 1.00 96.31 95 SER A C 1
ATOM 759 O O . SER A 1 95 ? -15.001 0.381 9.066 1.00 96.31 95 SER A O 1
ATOM 761 N N . ALA A 1 96 ? -14.092 1.230 7.196 1.00 93.44 96 ALA A N 1
ATOM 762 C CA . ALA A 1 96 ? -12.802 1.550 7.802 1.00 93.44 96 ALA A CA 1
ATOM 763 C C . ALA A 1 96 ? -12.938 2.474 9.025 1.00 93.44 96 ALA A C 1
ATOM 765 O O . ALA A 1 96 ? -12.209 2.315 10.002 1.00 93.44 96 ALA A O 1
ATOM 766 N N . GLU A 1 97 ? -13.874 3.423 8.990 1.00 94.50 97 GLU A N 1
ATOM 767 C CA . GLU A 1 97 ? -14.146 4.334 10.099 1.00 94.50 97 GLU A CA 1
ATOM 768 C C . GLU A 1 97 ? -14.741 3.621 11.318 1.00 94.50 97 GLU A C 1
ATOM 770 O O . GLU A 1 97 ? -14.369 3.943 12.447 1.00 94.50 97 GLU A O 1
ATOM 775 N N . GLU A 1 98 ? -15.651 2.668 11.103 1.00 94.44 98 GLU A N 1
ATOM 776 C CA . GLU A 1 98 ? -16.273 1.898 12.184 1.00 94.44 98 GLU A CA 1
ATOM 777 C C . GLU A 1 98 ? -15.258 0.953 12.829 1.00 94.44 98 GLU A C 1
ATOM 779 O O . GLU A 1 98 ? -15.084 0.991 14.046 1.00 94.44 98 GLU A O 1
ATOM 784 N N . VAL A 1 99 ? -14.494 0.211 12.020 1.00 94.00 99 VAL A N 1
ATOM 785 C CA . VAL A 1 99 ? -13.417 -0.664 12.513 1.00 94.00 99 VAL A CA 1
ATOM 786 C C . VAL A 1 99 ? -12.364 0.135 13.287 1.00 94.00 99 VAL A C 1
ATOM 788 O O . VAL A 1 99 ? -11.917 -0.296 14.347 1.00 94.00 99 VAL A O 1
ATOM 791 N N . ALA A 1 100 ? -11.998 1.331 12.815 1.00 91.56 100 ALA A N 1
ATOM 792 C CA . ALA A 1 100 ? -11.051 2.192 13.522 1.00 91.56 100 ALA A CA 1
ATOM 793 C C . ALA A 1 100 ? -11.583 2.714 14.870 1.00 91.56 100 ALA A C 1
ATOM 795 O O . ALA A 1 100 ? -10.783 3.059 15.736 1.00 91.56 100 ALA A O 1
ATOM 796 N N . LEU A 1 101 ? -12.905 2.801 15.057 1.00 91.19 101 LEU A N 1
ATOM 797 C CA . LEU A 1 101 ? -13.517 3.218 16.322 1.00 91.19 101 LEU A CA 1
ATOM 798 C C . LEU A 1 101 ? -13.542 2.086 17.363 1.00 91.19 101 LEU A C 1
ATOM 800 O O . LEU A 1 101 ? -13.599 2.365 18.562 1.00 91.19 101 LEU A O 1
ATOM 804 N N . GLU A 1 102 ? -13.523 0.828 16.917 1.00 89.25 102 GLU A N 1
ATOM 805 C CA . GLU A 1 102 ? -13.503 -0.355 17.786 1.00 89.25 102 GLU A CA 1
ATOM 806 C C . GLU A 1 102 ? -12.113 -0.673 18.370 1.00 89.25 102 GLU A C 1
ATOM 808 O O . GLU A 1 102 ? -12.022 -1.438 19.335 1.00 89.25 102 GLU A O 1
ATOM 813 N N . MET A 1 103 ? -11.050 -0.080 17.811 1.00 85.44 103 MET A N 1
ATOM 814 C CA . MET A 1 103 ? -9.653 -0.226 18.252 1.00 85.44 103 MET A CA 1
ATOM 815 C C . MET A 1 103 ? -9.251 0.764 19.351 1.00 85.44 103 MET A C 1
ATOM 817 O O . MET A 1 103 ? -8.538 0.328 20.286 1.00 85.44 103 MET A O 1
#

Sequence (103 aa):
GIKPASFDKVNDPEVKEIIEGCIRQNRLERLSVKDLLNHAFFAEDTGVRVELAEEDTGGKDCLALRIWVEEPKKLKGKHKDNEAIEFSYDLENDSAEEVALEM

pLDDT: mean 91.35, std 4.59, range [73.31, 96.81]

Foldseek 3Di:
DDDDPCLVVPPDPLVSVLVCLQPDPDPVSHDDPVNVCVDCVNVDDQQKDKDFPDDDPPPDQKTWIKMFRCDCPNDPDDDDHGDMDIDIDGNPPDDPVVVVVVD

Radius of gyration: 17.19 Å; chains: 1; bounding box: 37×29×47 Å